Protein AF-A0A0J5GKK1-F1 (afdb_monomer_lite)

pLDDT: mean 92.72, std 4.11, range [76.69, 98.0]

Radius of gyration: 16.58 Å; chains: 1; bounding box: 37×19×46 Å

Structure (mmCIF, N/CA/C/O backbone):
data_A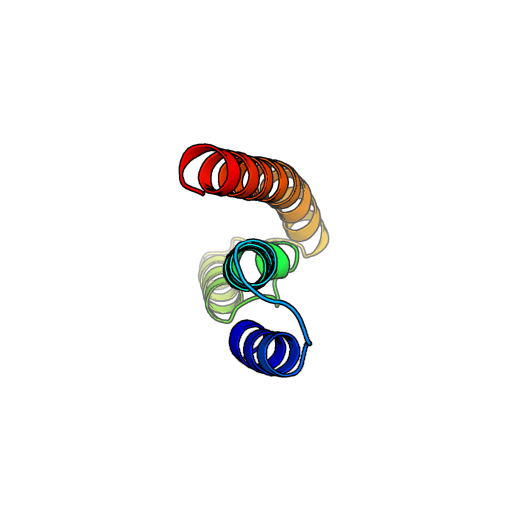F-A0A0J5GKK1-F1
#
_entry.id   AF-A0A0J5GKK1-F1
#
loop_
_atom_site.group_PDB
_atom_site.id
_atom_site.type_symbol
_atom_site.label_atom_id
_atom_site.label_alt_id
_atom_site.label_comp_id
_atom_site.label_asym_id
_atom_site.label_entity_id
_atom_site.label_seq_id
_atom_site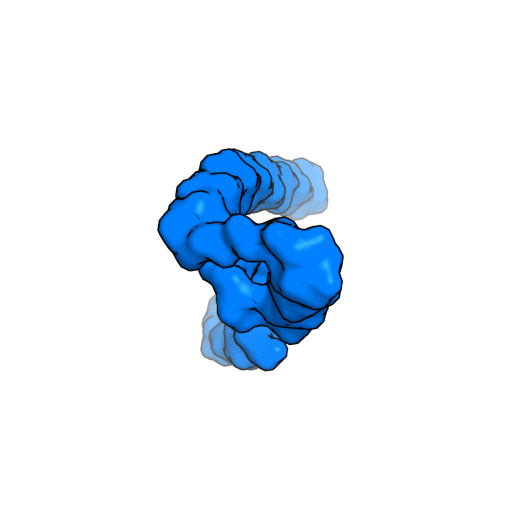.pdbx_PDB_ins_code
_atom_site.Cartn_x
_atom_site.Cartn_y
_atom_site.Cartn_z
_atom_site.occupancy
_atom_site.B_iso_or_equiv
_atom_site.auth_seq_id
_atom_site.auth_comp_id
_atom_site.auth_asym_id
_atom_site.auth_atom_id
_atom_site.pdbx_PDB_model_num
ATOM 1 N N . PRO A 1 1 ? 11.196 1.184 6.063 1.00 81.25 1 PRO A N 1
ATOM 2 C CA . PRO A 1 1 ? 12.131 0.029 5.980 1.00 81.25 1 PRO A CA 1
ATOM 3 C C . PRO A 1 1 ? 11.945 -0.829 4.722 1.00 81.25 1 PRO A C 1
ATOM 5 O O . PRO A 1 1 ? 12.922 -1.049 4.021 1.00 81.25 1 PRO A O 1
ATOM 8 N N . ALA A 1 2 ? 10.712 -1.260 4.411 1.00 87.75 2 ALA A N 1
ATOM 9 C CA . ALA A 1 2 ? 10.423 -2.133 3.264 1.00 87.75 2 ALA A CA 1
ATOM 10 C C . ALA A 1 2 ? 10.955 -1.589 1.923 1.00 87.75 2 ALA A C 1
ATOM 12 O O . ALA A 1 2 ? 11.671 -2.304 1.231 1.00 87.75 2 ALA A O 1
ATOM 13 N N . VAL A 1 3 ? 10.721 -0.299 1.625 1.00 92.00 3 VAL A N 1
ATOM 14 C CA . VAL A 1 3 ? 11.248 0.365 0.413 1.00 92.00 3 VAL A CA 1
ATOM 15 C C . VAL A 1 3 ? 12.758 0.176 0.278 1.00 92.00 3 VAL A C 1
ATOM 17 O O . VAL A 1 3 ? 13.223 -0.217 -0.784 1.00 92.00 3 VAL A O 1
ATOM 20 N N . MET A 1 4 ? 13.518 0.443 1.349 1.00 92.75 4 MET A N 1
ATOM 21 C CA . MET A 1 4 ? 14.983 0.364 1.335 1.00 92.75 4 MET A CA 1
ATOM 22 C C . MET A 1 4 ? 15.479 -1.073 1.171 1.00 92.75 4 MET A C 1
ATOM 24 O O . MET A 1 4 ? 16.392 -1.303 0.390 1.00 92.75 4 MET A O 1
ATOM 28 N N . ILE A 1 5 ? 14.869 -2.036 1.870 1.00 93.62 5 ILE A N 1
ATOM 29 C CA . ILE A 1 5 ? 15.238 -3.457 1.761 1.00 93.62 5 ILE A CA 1
ATOM 30 C C . ILE A 1 5 ? 15.024 -3.943 0.325 1.00 93.62 5 ILE A C 1
ATOM 32 O O . ILE A 1 5 ? 15.916 -4.541 -0.268 1.00 93.62 5 ILE A O 1
ATOM 36 N N . ASN A 1 6 ? 13.874 -3.618 -0.263 1.00 92.94 6 ASN A N 1
ATOM 37 C CA . ASN A 1 6 ? 13.581 -3.980 -1.643 1.00 92.94 6 ASN A CA 1
ATOM 38 C C . ASN A 1 6 ? 14.465 -3.224 -2.642 1.00 92.94 6 ASN A C 1
ATOM 40 O O . ASN A 1 6 ? 14.834 -3.790 -3.661 1.00 92.94 6 ASN A O 1
ATOM 44 N N . ALA A 1 7 ? 14.839 -1.972 -2.366 1.00 93.06 7 ALA A N 1
ATOM 45 C CA . ALA A 1 7 ? 15.756 -1.223 -3.223 1.00 93.06 7 ALA A CA 1
ATOM 46 C C . ALA A 1 7 ? 17.154 -1.863 -3.258 1.00 93.06 7 ALA A C 1
ATOM 48 O O . ALA A 1 7 ? 17.745 -1.952 -4.331 1.00 93.06 7 ALA A O 1
ATOM 49 N N . LEU A 1 8 ? 17.648 -2.357 -2.115 1.00 93.75 8 LEU A N 1
ATOM 50 C CA . LEU A 1 8 ? 18.887 -3.139 -2.049 1.00 93.75 8 LEU A CA 1
ATOM 51 C C . LEU A 1 8 ? 18.748 -4.456 -2.822 1.00 93.75 8 LEU A C 1
ATOM 53 O O . LEU A 1 8 ? 19.587 -4.758 -3.660 1.00 93.75 8 LEU A O 1
ATOM 57 N N . ALA A 1 9 ? 17.641 -5.179 -2.631 1.00 93.81 9 ALA A N 1
ATOM 58 C CA . ALA A 1 9 ? 17.380 -6.413 -3.371 1.00 93.81 9 ALA A CA 1
ATOM 59 C C . ALA A 1 9 ? 17.314 -6.189 -4.893 1.00 93.81 9 ALA A C 1
ATOM 61 O O . ALA A 1 9 ? 17.841 -6.995 -5.650 1.00 93.81 9 ALA A O 1
ATOM 62 N N . ILE A 1 10 ? 16.707 -5.087 -5.351 1.00 94.94 10 ILE A N 1
ATOM 63 C CA . ILE A 1 10 ? 16.676 -4.703 -6.771 1.00 94.94 10 ILE A CA 1
ATOM 64 C C . ILE A 1 10 ? 18.082 -4.345 -7.264 1.00 94.94 10 ILE A C 1
ATOM 66 O O . ILE A 1 10 ? 18.435 -4.701 -8.388 1.00 94.94 10 ILE A O 1
ATOM 70 N N . ALA A 1 11 ? 18.893 -3.667 -6.446 1.00 92.19 11 ALA A N 1
ATOM 71 C CA . ALA A 1 11 ? 20.269 -3.321 -6.798 1.00 92.19 11 ALA A CA 1
ATOM 72 C C . ALA A 1 11 ? 21.159 -4.557 -7.014 1.00 92.19 11 ALA A C 1
ATOM 74 O O . ALA A 1 11 ? 22.044 -4.497 -7.865 1.00 92.19 11 ALA A O 1
ATOM 75 N N . ASP A 1 12 ? 20.875 -5.659 -6.317 1.00 94.06 12 ASP A N 1
ATOM 76 C CA . ASP A 1 12 ? 21.569 -6.946 -6.470 1.00 94.06 12 ASP A CA 1
ATOM 77 C C . ASP A 1 12 ? 21.055 -7.787 -7.657 1.00 94.06 12 ASP A C 1
ATOM 79 O O . ASP A 1 12 ? 21.585 -8.862 -7.945 1.00 94.06 12 ASP A O 1
ATOM 83 N N . THR A 1 13 ? 20.028 -7.326 -8.382 1.00 92.81 13 THR A N 1
ATOM 84 C CA . THR A 1 13 ? 19.575 -7.997 -9.610 1.00 92.81 13 THR A CA 1
ATOM 85 C C . THR A 1 13 ? 20.410 -7.581 -10.822 1.00 92.81 13 THR A C 1
ATOM 87 O O . THR A 1 13 ? 20.798 -6.426 -10.965 1.00 92.81 13 THR A O 1
ATOM 90 N N . ASN A 1 14 ? 20.581 -8.488 -11.790 1.00 91.81 14 ASN A N 1
ATOM 91 C CA . ASN A 1 14 ? 21.189 -8.178 -13.094 1.00 91.81 14 ASN A CA 1
ATOM 92 C C . ASN A 1 14 ? 20.233 -7.426 -14.050 1.00 91.81 14 ASN A C 1
ATOM 94 O O . ASN A 1 14 ? 20.334 -7.565 -15.269 1.00 91.81 14 ASN A O 1
ATOM 98 N N . THR A 1 15 ? 19.263 -6.669 -13.525 1.00 91.75 15 THR A N 1
ATOM 99 C CA . THR A 1 15 ? 18.312 -5.910 -14.351 1.00 91.75 15 THR A CA 1
ATOM 100 C C . THR A 1 15 ? 18.900 -4.563 -14.763 1.00 91.75 15 THR A C 1
ATOM 102 O O . THR A 1 15 ? 19.551 -3.870 -13.979 1.00 91.75 15 THR A O 1
ATOM 105 N N . THR A 1 16 ? 18.682 -4.172 -16.019 1.00 90.50 16 THR A N 1
ATOM 106 C CA . THR A 1 16 ? 19.208 -2.927 -16.595 1.00 90.50 16 THR A CA 1
ATOM 107 C C . THR A 1 16 ? 18.123 -2.169 -17.360 1.00 90.50 16 THR A C 1
ATOM 109 O O . THR A 1 16 ? 17.068 -2.718 -17.691 1.00 90.50 16 THR A O 1
ATOM 112 N N . GLY A 1 17 ? 18.371 -0.878 -17.608 1.00 89.56 17 GLY A 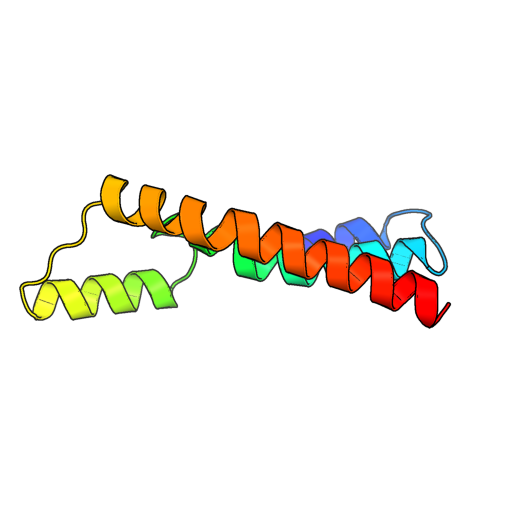N 1
ATOM 113 C CA . GLY A 1 17 ? 17.480 -0.008 -18.378 1.00 89.56 17 GLY A CA 1
ATOM 114 C C . GLY A 1 17 ? 16.064 0.077 -17.799 1.00 89.56 17 GLY A C 1
ATOM 115 O O . GLY A 1 17 ? 15.879 0.146 -16.584 1.00 89.56 17 GLY A O 1
ATOM 116 N N . VAL A 1 18 ? 15.065 0.030 -18.685 1.00 92.19 18 VAL A N 1
ATOM 117 C CA . VAL A 1 18 ? 13.634 0.198 -18.366 1.00 92.19 18 VAL A CA 1
ATOM 118 C C . VAL A 1 18 ? 13.152 -0.761 -17.274 1.00 92.19 18 VAL A C 1
ATOM 120 O O . VAL A 1 18 ? 12.359 -0.376 -16.419 1.00 92.19 18 VAL A O 1
ATOM 123 N N . MET A 1 19 ? 13.652 -2.002 -17.260 1.00 92.50 19 MET A N 1
ATOM 124 C CA . MET A 1 19 ? 13.241 -3.003 -16.271 1.00 92.50 19 MET A CA 1
ATOM 125 C C . MET A 1 19 ? 13.655 -2.602 -14.852 1.00 92.50 19 MET A C 1
ATOM 127 O O . MET A 1 19 ? 12.881 -2.767 -13.910 1.00 92.50 19 MET A O 1
ATOM 131 N N . ARG A 1 20 ? 14.859 -2.040 -14.688 1.00 93.75 20 ARG A N 1
ATOM 132 C CA . ARG A 1 20 ? 15.343 -1.597 -13.376 1.00 93.75 20 ARG A CA 1
ATOM 133 C C . ARG A 1 20 ? 14.534 -0.405 -12.863 1.00 93.75 20 ARG A C 1
ATOM 135 O O . ARG A 1 20 ? 14.128 -0.412 -11.704 1.00 93.75 20 ARG A O 1
ATOM 142 N N . GLU A 1 21 ? 14.248 0.566 -13.728 1.00 92.88 21 GLU A N 1
ATOM 143 C CA . GLU A 1 21 ? 13.391 1.715 -13.398 1.00 92.88 21 GLU A CA 1
ATOM 144 C C . GLU A 1 21 ? 11.978 1.265 -13.002 1.00 92.88 21 GLU A C 1
ATOM 146 O O . GLU A 1 21 ? 11.455 1.682 -11.966 1.00 92.88 21 GLU A O 1
ATOM 151 N N . ALA A 1 22 ? 11.389 0.333 -13.761 1.00 95.06 22 ALA A N 1
ATOM 152 C CA . ALA A 1 22 ? 10.090 -0.254 -13.438 1.00 95.06 22 ALA A CA 1
ATOM 153 C C . ALA A 1 22 ? 10.075 -0.879 -12.040 1.00 95.06 22 ALA A C 1
ATOM 155 O O . ALA A 1 22 ? 9.159 -0.614 -11.261 1.00 95.06 22 ALA A O 1
ATOM 156 N N . LEU A 1 23 ? 11.099 -1.664 -11.694 1.00 95.88 23 LEU A N 1
ATOM 157 C CA . LEU A 1 23 ? 11.208 -2.298 -10.380 1.00 95.88 23 LEU A CA 1
ATOM 158 C C . LEU A 1 23 ? 11.359 -1.273 -9.250 1.00 95.88 23 LEU A C 1
ATOM 160 O O . LEU A 1 23 ? 10.702 -1.410 -8.216 1.00 95.88 23 LEU A O 1
ATOM 164 N N . ILE A 1 24 ? 12.183 -0.238 -9.439 1.00 94.75 24 ILE A N 1
ATOM 165 C CA . ILE A 1 24 ? 12.393 0.815 -8.435 1.00 94.75 24 ILE A CA 1
ATOM 166 C C . ILE A 1 24 ? 11.080 1.557 -8.164 1.00 94.75 24 ILE A C 1
ATOM 168 O O . ILE A 1 24 ? 10.656 1.651 -7.008 1.00 94.75 24 ILE A O 1
ATOM 172 N N . TYR A 1 25 ? 10.402 2.043 -9.205 1.00 95.50 25 TYR A N 1
ATOM 173 C CA . TYR A 1 25 ? 9.166 2.808 -9.034 1.00 95.50 25 TYR A CA 1
ATOM 174 C C . TYR A 1 25 ? 7.998 1.943 -8.551 1.00 95.50 25 TYR A C 1
ATOM 176 O O . TYR A 1 25 ? 7.254 2.365 -7.661 1.00 95.50 25 TYR A O 1
ATOM 184 N N . ALA A 1 26 ? 7.86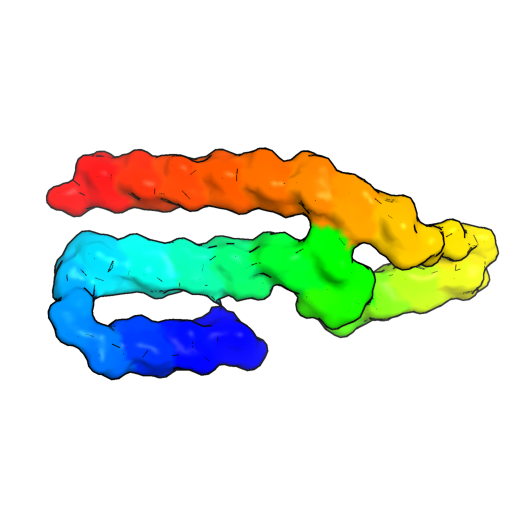8 0.709 -9.044 1.00 96.38 26 ALA A N 1
ATOM 185 C CA . ALA A 1 26 ? 6.856 -0.223 -8.552 1.00 96.38 26 ALA A CA 1
ATOM 186 C C . ALA A 1 26 ? 7.066 -0.562 -7.067 1.00 96.38 26 ALA A C 1
ATOM 188 O O . ALA A 1 26 ? 6.093 -0.647 -6.314 1.00 96.38 26 ALA A O 1
ATOM 189 N N . ASN A 1 27 ? 8.318 -0.691 -6.613 1.00 96.62 27 ASN A N 1
ATOM 190 C CA . ASN A 1 27 ? 8.634 -0.900 -5.201 1.00 96.62 27 ASN A CA 1
ATOM 191 C C . ASN A 1 27 ? 8.191 0.282 -4.324 1.00 96.62 27 ASN A C 1
ATOM 193 O O . ASN A 1 27 ? 7.628 0.068 -3.247 1.00 96.62 27 ASN A O 1
ATOM 197 N N . VAL A 1 28 ? 8.403 1.520 -4.782 1.00 95.75 28 VAL A N 1
ATOM 198 C CA . VAL A 1 28 ? 7.941 2.721 -4.065 1.00 95.75 28 VAL A CA 1
ATOM 199 C C . VAL A 1 28 ? 6.414 2.726 -3.949 1.00 95.75 28 VAL A C 1
ATOM 201 O O . VAL A 1 28 ? 5.894 2.872 -2.842 1.00 95.75 28 VAL A O 1
ATOM 204 N N . ILE A 1 29 ? 5.696 2.486 -5.053 1.00 96.38 29 ILE A N 1
ATOM 205 C CA . ILE A 1 29 ? 4.222 2.434 -5.075 1.00 96.38 29 ILE A CA 1
ATOM 206 C C . ILE A 1 29 ? 3.700 1.340 -4.132 1.00 96.38 29 ILE A C 1
ATOM 208 O O . ILE A 1 29 ? 2.861 1.596 -3.263 1.00 96.38 29 ILE A O 1
ATOM 212 N N . GLY A 1 30 ? 4.207 0.114 -4.281 1.00 94.50 30 GLY A N 1
ATOM 213 C CA . GLY A 1 30 ? 3.748 -1.039 -3.508 1.00 94.50 30 GLY A CA 1
ATOM 214 C C . GLY A 1 30 ? 4.019 -0.893 -2.011 1.00 94.50 30 GLY A C 1
ATOM 215 O O . GLY A 1 30 ? 3.165 -1.233 -1.191 1.00 94.50 30 GLY A O 1
ATOM 216 N N . SER A 1 31 ? 5.172 -0.334 -1.645 1.00 93.25 31 SER A N 1
ATOM 217 C CA . SER A 1 31 ? 5.552 -0.150 -0.244 1.00 93.25 31 SER A CA 1
ATOM 218 C C . SER A 1 31 ? 4.743 0.927 0.483 1.00 93.25 31 SER A C 1
ATOM 220 O O . SER A 1 31 ? 4.636 0.850 1.705 1.00 93.25 31 SER A O 1
ATOM 222 N N . ASP A 1 32 ? 4.176 1.915 -0.221 1.00 91.31 32 ASP A N 1
ATOM 223 C CA . ASP A 1 32 ? 3.298 2.925 0.395 1.00 91.31 32 ASP A CA 1
ATOM 224 C C . ASP A 1 32 ? 1.833 2.467 0.455 1.00 91.31 32 ASP A C 1
ATOM 226 O O . ASP A 1 32 ? 1.146 2.647 1.465 1.00 91.31 32 ASP A O 1
ATOM 230 N N . LEU A 1 33 ? 1.338 1.849 -0.622 1.00 92.62 33 LEU A N 1
ATOM 231 C CA . LEU A 1 33 ? -0.070 1.460 -0.731 1.00 92.62 33 LEU A CA 1
ATOM 232 C C . LEU A 1 33 ? -0.379 0.129 -0.037 1.00 92.62 33 LEU A C 1
ATOM 234 O O . LEU A 1 33 ? -1.429 -0.000 0.596 1.00 92.62 33 LEU A O 1
ATOM 238 N N . GLY A 1 34 ? 0.528 -0.845 -0.121 1.00 88.44 34 GLY A N 1
ATOM 239 C CA . GLY A 1 34 ? 0.345 -2.193 0.424 1.00 88.44 34 GLY A CA 1
ATOM 240 C C . GLY A 1 34 ? 0.029 -2.220 1.925 1.00 88.44 34 GLY A C 1
ATOM 241 O O . GLY A 1 34 ? -0.962 -2.842 2.319 1.00 88.44 34 GLY A O 1
ATOM 242 N N . PRO A 1 35 ? 0.781 -1.504 2.785 1.00 88.12 35 PRO A N 1
ATOM 243 C CA . PRO A 1 35 ? 0.532 -1.521 4.224 1.00 88.12 35 PRO A CA 1
ATOM 244 C C . PRO A 1 35 ? -0.848 -0.978 4.623 1.00 88.12 35 PRO A C 1
ATOM 246 O O . PRO A 1 35 ? -1.389 -1.401 5.645 1.00 88.12 35 PRO A O 1
ATOM 249 N N . LYS A 1 36 ? -1.470 -0.109 3.809 1.00 88.06 36 LYS A N 1
ATOM 250 C CA . LYS A 1 36 ? -2.775 0.514 4.113 1.00 88.06 36 LYS A CA 1
ATOM 251 C C . LYS A 1 36 ? -3.930 -0.489 4.200 1.00 88.06 36 LYS A C 1
ATOM 253 O O . LYS A 1 36 ? -4.955 -0.145 4.781 1.00 88.06 36 LYS A O 1
ATOM 258 N N . ILE A 1 37 ? -3.757 -1.716 3.698 1.00 90.44 37 ILE A N 1
ATOM 259 C CA . ILE A 1 37 ? -4.744 -2.805 3.809 1.00 90.44 37 ILE A CA 1
ATOM 260 C C . ILE A 1 37 ? -4.977 -3.201 5.273 1.00 90.44 37 ILE A C 1
ATOM 262 O O . ILE A 1 37 ? -6.085 -3.585 5.646 1.00 90.44 37 ILE A O 1
ATOM 266 N N . THR A 1 38 ? -3.954 -3.090 6.123 1.00 91.00 38 THR A N 1
ATOM 267 C CA . THR A 1 38 ? -4.042 -3.480 7.534 1.00 91.00 38 THR A CA 1
ATOM 268 C C . THR A 1 38 ? -3.855 -2.273 8.452 1.00 91.00 38 THR A C 1
ATOM 270 O O . THR A 1 38 ? -3.120 -1.342 8.121 1.00 91.00 38 THR A O 1
ATOM 273 N N . PRO A 1 39 ? -4.477 -2.268 9.640 1.00 79.88 39 PRO A N 1
ATOM 274 C CA . PRO A 1 39 ? -4.373 -1.135 10.556 1.00 79.88 39 PRO A CA 1
ATOM 275 C C . PRO A 1 39 ? -2.973 -0.973 11.178 1.00 79.88 39 PRO A C 1
ATOM 277 O O . PRO A 1 39 ? -2.666 0.086 11.715 1.00 79.88 39 PRO A O 1
ATOM 280 N N . ILE A 1 40 ? -2.114 -1.997 11.088 1.00 85.25 40 ILE A N 1
ATOM 281 C CA . ILE A 1 40 ? -0.736 -2.000 11.616 1.00 85.25 40 ILE A CA 1
ATOM 282 C C . ILE A 1 40 ? 0.259 -1.445 10.579 1.00 85.25 40 ILE A C 1
ATOM 284 O O . ILE A 1 40 ? 1.420 -1.202 10.894 1.00 85.25 40 ILE A O 1
ATOM 288 N N . GLY A 1 41 ? -0.182 -1.205 9.340 1.00 76.69 41 GLY A N 1
ATOM 289 C CA . GLY A 1 41 ? 0.712 -0.903 8.224 1.00 76.69 41 GLY A CA 1
ATOM 290 C C . GLY A 1 41 ? 1.554 0.366 8.363 1.00 76.69 41 GLY A C 1
ATOM 291 O O . GLY A 1 41 ? 2.602 0.474 7.734 1.00 76.69 41 GLY A O 1
ATOM 292 N N . SER A 1 42 ? 1.132 1.327 9.184 1.00 83.19 42 SER A N 1
ATOM 293 C CA . SER A 1 42 ? 1.908 2.534 9.461 1.00 83.19 42 SER A CA 1
ATOM 294 C C . SER A 1 42 ? 1.610 3.074 10.855 1.00 83.19 42 SER A C 1
ATOM 296 O O . SER A 1 42 ? 0.475 3.010 11.335 1.00 83.19 42 SER A O 1
ATOM 298 N N . LEU A 1 43 ? 2.621 3.685 11.480 1.00 87.88 43 LEU A N 1
ATOM 299 C CA . LEU A 1 43 ? 2.468 4.410 12.743 1.00 87.88 43 LEU A CA 1
ATOM 300 C C . LEU A 1 43 ? 1.399 5.504 12.643 1.00 87.88 43 LEU A C 1
ATOM 302 O O . LEU A 1 43 ? 0.670 5.725 13.606 1.00 87.88 43 LEU A O 1
ATOM 306 N N . ALA A 1 44 ? 1.259 6.144 11.476 1.00 89.06 44 ALA A N 1
ATOM 307 C CA . ALA A 1 44 ? 0.239 7.163 11.242 1.00 89.06 44 ALA A CA 1
ATOM 308 C C . ALA A 1 44 ? -1.183 6.592 11.373 1.00 89.06 44 ALA A C 1
ATOM 310 O O . ALA A 1 44 ? -2.036 7.197 12.022 1.00 89.06 44 ALA A O 1
ATOM 311 N N . THR A 1 45 ? -1.424 5.397 10.823 1.00 90.81 45 THR A N 1
ATOM 312 C CA . THR A 1 45 ? -2.710 4.698 10.940 1.00 90.81 45 THR A CA 1
ATOM 313 C C . THR A 1 45 ? -3.014 4.353 12.393 1.00 90.81 45 THR A C 1
ATOM 315 O O . THR A 1 45 ? -4.115 4.623 12.868 1.00 90.81 45 THR A O 1
ATOM 318 N N . LEU A 1 46 ? -2.035 3.817 13.128 1.00 91.00 46 LEU A N 1
ATOM 319 C CA . LEU A 1 46 ? -2.197 3.485 14.547 1.00 91.00 46 LEU A CA 1
ATOM 320 C C . LEU A 1 46 ? -2.478 4.728 15.401 1.00 91.00 46 LEU A C 1
ATOM 322 O O . LEU A 1 46 ? -3.382 4.703 16.238 1.00 91.00 46 LEU A O 1
ATOM 326 N N . LEU A 1 47 ? -1.761 5.829 15.157 1.00 93.19 47 LEU A N 1
ATOM 327 C CA . LEU A 1 47 ? -2.013 7.126 15.791 1.00 93.19 47 LEU A CA 1
ATOM 328 C C . LEU A 1 47 ? -3.430 7.619 15.502 1.00 93.19 47 LEU A C 1
ATOM 330 O O . LEU A 1 47 ? -4.131 8.037 16.422 1.00 93.19 47 LEU A O 1
ATOM 334 N N . TRP A 1 48 ? -3.884 7.528 14.254 1.00 92.25 48 TRP A N 1
ATOM 335 C CA . TRP A 1 48 ? -5.226 7.962 13.884 1.00 92.25 48 TRP A CA 1
ATOM 336 C C . TRP A 1 48 ? -6.317 7.106 14.534 1.00 92.25 48 TRP A C 1
ATOM 338 O O . TRP A 1 48 ? -7.257 7.646 15.117 1.00 92.25 48 TRP A O 1
ATOM 348 N N . LEU A 1 49 ? -6.167 5.779 14.522 1.00 93.00 49 LEU A N 1
ATOM 349 C CA . LEU A 1 49 ? -7.085 4.862 15.203 1.00 93.00 49 LEU A CA 1
ATOM 350 C C . LEU A 1 49 ? -7.119 5.116 16.717 1.00 93.00 49 LEU A C 1
ATOM 352 O O . LEU A 1 49 ? -8.190 5.084 17.325 1.00 93.00 49 LEU A O 1
ATOM 356 N N . HIS A 1 50 ? -5.974 5.443 17.320 1.00 91.88 50 HIS A N 1
ATOM 357 C CA . HIS A 1 50 ? -5.896 5.845 18.721 1.00 91.88 50 HIS A CA 1
ATOM 358 C C . HIS A 1 50 ? -6.637 7.167 18.990 1.00 91.88 50 HIS A C 1
ATOM 360 O O . HIS A 1 50 ? -7.408 7.260 19.949 1.00 91.88 50 HIS A O 1
ATOM 366 N N . VAL A 1 51 ? -6.458 8.181 18.136 1.00 95.31 51 VAL A N 1
ATOM 367 C CA . VAL A 1 51 ? -7.163 9.474 18.235 1.00 95.31 51 VAL A CA 1
ATOM 368 C C . VAL A 1 51 ? -8.676 9.296 18.077 1.00 95.31 51 VAL A C 1
ATOM 370 O O . VAL A 1 51 ? -9.439 9.866 18.859 1.00 95.31 51 VAL A O 1
ATOM 373 N N . LEU A 1 52 ? -9.126 8.478 17.123 1.00 94.69 52 LEU A N 1
ATOM 374 C CA . LEU A 1 52 ? -10.545 8.160 16.932 1.00 94.69 52 LEU A CA 1
ATOM 375 C C . LEU A 1 52 ? -11.130 7.435 18.146 1.00 94.69 52 LEU A C 1
ATOM 377 O O . LEU A 1 52 ? -12.201 7.812 18.627 1.00 94.69 52 LEU A O 1
ATOM 381 N N . SER A 1 53 ? -10.389 6.476 18.705 1.00 94.06 53 SER A N 1
ATOM 382 C CA . SER A 1 53 ? -10.809 5.772 19.915 1.00 94.06 53 SER A CA 1
ATOM 383 C C . SE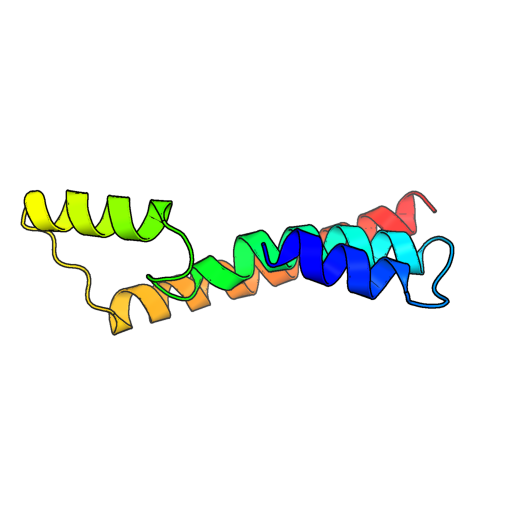R A 1 53 ? -10.971 6.721 21.106 1.00 94.06 53 SER A C 1
ATOM 385 O O . SER A 1 53 ? -11.908 6.545 21.885 1.00 94.06 53 SER A O 1
ATOM 387 N N . LYS A 1 54 ? -10.110 7.741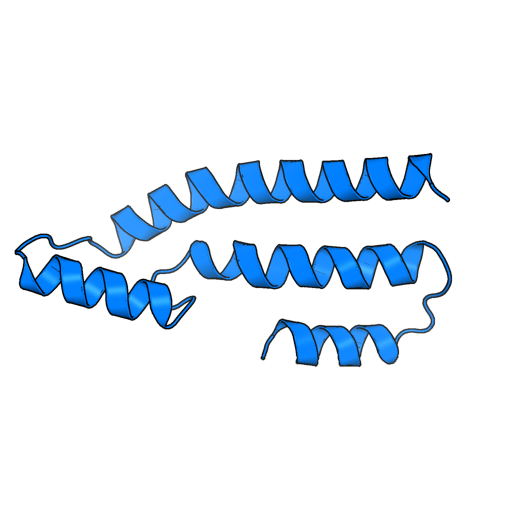 21.251 1.00 95.81 54 LYS A N 1
ATOM 388 C CA . LYS A 1 54 ? -10.253 8.782 22.290 1.00 95.81 54 LYS A CA 1
ATOM 389 C C . LYS A 1 54 ? -11.502 9.650 22.106 1.00 95.81 54 LYS A C 1
ATOM 391 O O . LYS A 1 54 ? -12.011 10.183 23.084 1.00 95.81 54 LYS A O 1
ATOM 396 N N . LYS A 1 55 ? -12.017 9.761 20.878 1.00 95.88 55 LYS A N 1
ATOM 397 C CA . LYS A 1 55 ? -13.273 10.457 20.548 1.00 95.88 55 LYS A CA 1
ATOM 398 C C . LYS A 1 55 ? -14.508 9.544 20.597 1.00 95.88 55 LYS A C 1
ATOM 400 O O . LYS A 1 55 ? -15.573 9.944 20.145 1.00 95.88 55 LYS A O 1
ATOM 405 N N . GLY A 1 56 ? -14.374 8.315 21.103 1.00 94.38 56 GLY A N 1
ATOM 406 C CA . GLY A 1 56 ? -15.469 7.342 21.185 1.00 94.38 56 GLY A CA 1
ATOM 407 C C . GLY A 1 56 ? -15.776 6.603 19.877 1.00 94.38 56 GLY A C 1
ATOM 408 O O . GLY A 1 56 ? -16.665 5.755 19.859 1.00 94.38 56 GLY A O 1
ATOM 409 N N . ILE A 1 57 ? -15.031 6.859 18.796 1.00 95.50 57 ILE A N 1
ATOM 410 C CA . ILE A 1 57 ? -15.207 6.188 17.503 1.00 95.50 57 ILE A CA 1
ATOM 411 C C . ILE A 1 57 ? -14.283 4.970 17.458 1.00 95.50 57 ILE A C 1
ATOM 413 O O . ILE A 1 57 ? -13.066 5.099 17.327 1.00 95.50 57 ILE A O 1
ATOM 417 N N . LYS A 1 58 ? -14.859 3.770 17.551 1.00 90.94 58 LYS A N 1
ATOM 418 C CA . LYS A 1 58 ? -14.108 2.513 17.450 1.00 90.94 58 LYS A CA 1
ATOM 419 C C . LYS A 1 58 ? -14.267 1.916 16.059 1.00 90.94 58 LYS A C 1
ATOM 421 O O . LYS A 1 58 ? -15.367 1.557 15.654 1.00 90.94 58 LYS A O 1
ATOM 426 N N . ILE A 1 59 ? -13.153 1.774 15.350 1.00 92.56 59 ILE A N 1
ATOM 427 C CA . ILE A 1 59 ? -13.098 1.062 14.074 1.00 92.56 59 ILE A CA 1
ATOM 428 C C . ILE A 1 59 ? -12.663 -0.379 14.346 1.00 92.56 59 ILE A C 1
ATOM 430 O O . ILE A 1 59 ? -11.611 -0.609 14.942 1.00 92.56 59 ILE A O 1
ATOM 434 N N . SER A 1 60 ? -13.467 -1.354 13.918 1.00 91.94 60 SER A N 1
ATOM 435 C CA . SER A 1 60 ? -13.104 -2.768 14.032 1.00 91.94 60 SER A CA 1
ATOM 436 C C . SER A 1 60 ? -12.054 -3.157 12.988 1.00 91.94 60 SER A C 1
ATOM 438 O O . SER A 1 60 ? -11.995 -2.599 11.889 1.00 91.94 60 SER A O 1
ATOM 440 N N . TRP A 1 61 ? -11.244 -4.162 13.318 1.00 90.81 61 TRP A N 1
ATOM 441 C CA . TRP A 1 61 ? -10.180 -4.663 12.444 1.00 90.81 61 TRP A CA 1
ATOM 442 C C . TRP A 1 61 ? -10.726 -5.136 11.086 1.00 90.81 61 TRP A C 1
ATOM 444 O O . TRP A 1 61 ? -10.187 -4.788 10.039 1.00 90.81 61 TRP A O 1
ATOM 454 N N . GLY A 1 62 ? -11.856 -5.855 11.098 1.00 92.50 62 GLY A N 1
ATOM 455 C CA . GLY A 1 62 ? -12.517 -6.344 9.885 1.00 92.50 62 GLY A CA 1
ATOM 456 C C . GLY A 1 62 ? -13.108 -5.231 9.014 1.00 92.50 62 GLY A C 1
ATOM 457 O O . GLY A 1 62 ? -13.005 -5.299 7.790 1.00 92.50 62 GLY A O 1
ATOM 458 N N . TYR A 1 63 ? -13.676 -4.179 9.620 1.00 93.62 63 TYR A N 1
ATOM 459 C CA . TYR A 1 63 ? -14.155 -3.020 8.861 1.00 93.62 63 TYR A CA 1
ATOM 460 C C . TYR A 1 63 ? -12.996 -2.306 8.163 1.00 93.62 63 TYR A C 1
ATOM 462 O O . TYR A 1 63 ? -13.070 -2.052 6.961 1.00 93.62 63 TYR A O 1
ATOM 470 N N . TYR A 1 64 ? -11.908 -2.041 8.897 1.00 94.00 64 TYR A N 1
ATOM 471 C CA . TYR A 1 64 ? -10.718 -1.404 8.335 1.00 94.00 64 TYR A CA 1
ATOM 472 C C . TYR A 1 64 ? -10.151 -2.223 7.174 1.00 94.00 64 TYR A C 1
ATOM 474 O O . TYR A 1 64 ? -9.916 -1.676 6.104 1.00 94.00 64 TYR A O 1
ATOM 482 N N . PHE A 1 65 ? -9.992 -3.535 7.357 1.00 93.31 65 PHE A N 1
ATOM 483 C CA . PHE A 1 65 ? -9.460 -4.423 6.327 1.00 93.31 65 PHE A CA 1
ATOM 484 C C . PHE A 1 65 ? -10.321 -4.434 5.057 1.00 93.31 65 PHE A C 1
ATOM 486 O O . PHE A 1 65 ? -9.795 -4.327 3.949 1.00 93.31 65 PHE A O 1
ATOM 493 N N . LYS A 1 66 ? -11.652 -4.490 5.203 1.00 95.06 66 LYS A N 1
ATOM 494 C CA . LYS A 1 66 ? -12.585 -4.438 4.069 1.00 95.06 66 LYS A CA 1
ATOM 495 C C . LYS A 1 66 ? -12.439 -3.135 3.281 1.00 95.06 66 LYS A C 1
ATOM 497 O O . LYS A 1 66 ? -12.325 -3.174 2.059 1.00 95.06 66 LYS A O 1
ATOM 502 N N . VAL A 1 67 ? -12.423 -1.995 3.973 1.00 94.62 67 VAL A N 1
ATOM 503 C CA . VAL A 1 67 ? -12.224 -0.678 3.344 1.00 94.62 67 VAL A CA 1
ATOM 504 C C . VAL A 1 67 ? -10.836 -0.589 2.704 1.00 94.62 67 VAL A C 1
ATOM 506 O O . VAL A 1 67 ? -10.713 -0.128 1.572 1.00 94.62 67 VAL A O 1
ATOM 509 N N . GLY A 1 68 ? -9.811 -1.093 3.391 1.00 93.38 68 GLY A N 1
ATOM 510 C CA . GLY A 1 68 ? -8.434 -1.153 2.915 1.00 93.38 68 GLY A CA 1
ATOM 511 C C . GLY A 1 68 ? -8.310 -1.906 1.594 1.00 93.38 68 GLY A C 1
ATOM 512 O O . GLY A 1 68 ? -7.743 -1.369 0.655 1.00 93.38 68 GLY A O 1
ATOM 513 N N . ILE A 1 69 ? -8.900 -3.098 1.463 1.00 95.00 69 ILE A N 1
ATOM 514 C CA . ILE A 1 69 ? -8.899 -3.841 0.189 1.00 95.00 69 ILE A CA 1
ATOM 515 C C . ILE A 1 69 ? -9.630 -3.068 -0.911 1.00 95.00 69 ILE A C 1
ATOM 517 O O . ILE A 1 69 ? -9.092 -2.918 -2.009 1.00 95.00 69 ILE A O 1
ATOM 521 N N . ILE A 1 70 ? -10.838 -2.573 -0.618 1.00 96.62 70 ILE A N 1
ATOM 522 C CA . ILE A 1 70 ? -11.682 -1.874 -1.600 1.00 96.62 70 ILE A CA 1
ATOM 523 C C . ILE A 1 70 ? -10.976 -0.633 -2.158 1.00 96.62 70 ILE A C 1
ATOM 525 O O . ILE A 1 70 ? -11.143 -0.323 -3.332 1.00 96.62 70 ILE A O 1
ATOM 529 N N . LEU A 1 71 ? -10.180 0.065 -1.345 1.00 94.75 71 LEU A N 1
ATOM 530 C CA . LEU A 1 71 ? -9.444 1.253 -1.778 1.00 94.75 71 LEU A CA 1
ATOM 531 C C . LEU A 1 71 ? -8.069 0.915 -2.364 1.00 94.75 71 LEU A C 1
ATOM 533 O O . LEU A 1 71 ? -7.707 1.431 -3.424 1.00 94.75 71 LEU A O 1
ATOM 537 N N . THR A 1 72 ? -7.291 0.060 -1.698 1.00 94.88 72 THR A N 1
ATOM 538 C CA . THR A 1 72 ? -5.906 -0.221 -2.088 1.00 94.88 72 THR A CA 1
ATOM 539 C C . THR A 1 72 ? -5.833 -0.984 -3.402 1.00 94.88 72 THR A C 1
ATOM 541 O O . THR A 1 72 ? -5.004 -0.623 -4.227 1.00 94.88 72 THR A O 1
ATOM 544 N N . VAL A 1 73 ? -6.676 -1.996 -3.644 1.00 95.38 73 VAL A N 1
ATOM 545 C CA . VAL A 1 73 ? -6.558 -2.825 -4.860 1.00 95.38 73 VAL A CA 1
ATOM 546 C C . VAL A 1 73 ? -6.789 -2.009 -6.142 1.00 95.38 73 VAL A C 1
ATOM 548 O O . VAL A 1 73 ? -5.909 -2.036 -7.005 1.00 95.38 73 VAL A O 1
ATOM 551 N N . PRO A 1 74 ? -7.878 -1.223 -6.282 1.00 96.75 74 PRO A N 1
ATOM 552 C CA . PRO A 1 74 ? -8.076 -0.399 -7.474 1.00 96.75 74 PRO A CA 1
ATOM 553 C C . PRO A 1 74 ? -7.001 0.680 -7.621 1.00 96.75 74 PRO A C 1
ATOM 555 O O . PRO A 1 74 ? -6.493 0.896 -8.717 1.00 96.75 74 PRO A O 1
ATOM 558 N N . THR A 1 75 ? -6.606 1.326 -6.519 1.00 96.75 75 THR A N 1
ATOM 559 C CA . THR A 1 75 ? -5.582 2.384 -6.547 1.00 96.75 75 THR A CA 1
ATOM 560 C C . THR A 1 75 ? -4.219 1.830 -6.956 1.00 96.75 75 THR A C 1
ATOM 562 O O . THR A 1 75 ? -3.534 2.417 -7.793 1.00 96.75 75 THR A O 1
ATOM 565 N N . LEU A 1 76 ? -3.826 0.681 -6.404 1.00 96.38 76 LEU A N 1
ATOM 566 C CA . LEU A 1 76 ? -2.577 0.006 -6.744 1.00 96.38 76 LEU A CA 1
ATOM 567 C C . LEU A 1 76 ? -2.578 -0.422 -8.213 1.00 96.38 76 LEU A C 1
ATOM 569 O O . LEU A 1 76 ? -1.601 -0.195 -8.916 1.00 96.38 76 LEU A O 1
ATOM 573 N N . PHE A 1 77 ? -3.690 -0.975 -8.697 1.00 97.31 77 PHE A N 1
ATOM 574 C CA . PHE A 1 77 ? -3.820 -1.351 -10.100 1.00 97.31 77 PHE A CA 1
ATOM 575 C C . PHE A 1 77 ? -3.670 -0.140 -11.030 1.00 97.31 77 PHE A C 1
ATOM 577 O O . PHE A 1 77 ? -2.837 -0.160 -11.932 1.00 97.31 77 PHE A O 1
ATOM 584 N N . ILE A 1 78 ? -4.416 0.941 -10.779 1.00 98.00 78 ILE A N 1
ATOM 585 C CA . ILE A 1 78 ? -4.371 2.154 -11.610 1.00 98.00 78 ILE A CA 1
ATOM 586 C C . ILE A 1 78 ? -2.973 2.781 -11.597 1.00 98.00 78 ILE A C 1
ATOM 588 O O . ILE A 1 78 ? -2.475 3.183 -12.644 1.00 98.00 78 ILE A O 1
ATOM 592 N N . THR A 1 79 ? -2.318 2.849 -10.438 1.00 97.31 79 THR A N 1
ATOM 593 C CA . THR A 1 79 ? -0.978 3.448 -10.329 1.00 97.31 79 THR A CA 1
ATOM 594 C C . THR A 1 79 ? 0.099 2.603 -11.010 1.00 97.31 79 THR A C 1
ATOM 596 O O . THR A 1 79 ? 0.969 3.167 -11.670 1.00 97.31 79 THR A O 1
ATOM 599 N N . LEU A 1 80 ? 0.024 1.270 -10.940 1.00 97.06 80 LEU A N 1
ATOM 600 C CA . LEU A 1 80 ? 0.941 0.383 -11.667 1.00 97.06 80 LEU A CA 1
ATOM 601 C C . LEU A 1 80 ? 0.710 0.415 -13.183 1.00 97.06 80 LEU A C 1
ATOM 603 O O . LEU A 1 80 ? 1.677 0.439 -13.941 1.00 97.06 80 LEU A O 1
ATOM 607 N N . VAL A 1 81 ? -0.546 0.472 -13.638 1.00 97.69 81 VAL A N 1
ATOM 608 C CA . VAL A 1 81 ? -0.863 0.682 -15.062 1.00 97.69 81 VAL A CA 1
ATOM 609 C C . VAL A 1 81 ? -0.354 2.046 -15.527 1.00 97.69 81 VAL A C 1
ATOM 611 O O . VAL A 1 81 ? 0.247 2.144 -16.592 1.00 97.69 81 VAL A O 1
ATOM 614 N N . GLY A 1 82 ? -0.532 3.089 -14.715 1.00 97.25 82 GLY A N 1
ATOM 615 C CA . GLY A 1 82 ? 0.012 4.418 -14.986 1.00 97.25 82 GLY A CA 1
ATOM 616 C C . GLY A 1 82 ? 1.536 4.406 -15.119 1.00 97.25 82 GLY A C 1
ATOM 617 O O . GLY A 1 82 ? 2.060 4.977 -16.070 1.00 97.25 82 GLY A O 1
ATOM 618 N N . LEU A 1 83 ? 2.240 3.701 -14.227 1.00 96.62 83 LEU A N 1
ATOM 619 C CA . LEU A 1 83 ? 3.690 3.512 -14.317 1.00 96.62 83 LEU A CA 1
ATOM 620 C C . LEU A 1 83 ? 4.088 2.773 -15.601 1.00 96.62 83 LEU A C 1
ATOM 622 O O . LEU A 1 83 ? 5.022 3.193 -16.278 1.00 96.62 83 LEU A O 1
ATOM 626 N N . TYR A 1 84 ? 3.378 1.701 -15.954 1.00 95.69 84 TYR A N 1
ATOM 627 C CA . TYR A 1 84 ? 3.625 0.967 -17.195 1.00 95.69 84 TYR A CA 1
ATOM 628 C C . TYR A 1 84 ? 3.490 1.878 -18.421 1.00 95.69 84 TYR A C 1
ATOM 630 O O . TYR A 1 84 ? 4.406 1.946 -19.237 1.00 95.69 84 TYR A O 1
ATOM 638 N N . LEU A 1 85 ? 2.389 2.627 -18.520 1.00 96.50 85 LEU A N 1
ATOM 639 C CA . LEU A 1 85 ? 2.164 3.567 -19.620 1.00 96.50 85 LEU A CA 1
ATOM 640 C C . LEU A 1 85 ? 3.228 4.670 -19.654 1.00 96.50 85 LEU A C 1
ATOM 642 O O . LEU A 1 85 ? 3.723 5.003 -20.725 1.00 96.50 85 LEU A O 1
ATOM 646 N N . TRP A 1 86 ? 3.603 5.211 -18.494 1.00 95.56 86 TRP A N 1
ATOM 647 C CA . TRP A 1 86 ? 4.640 6.236 -18.377 1.00 95.56 86 TRP A CA 1
ATOM 648 C C . TRP A 1 86 ? 5.983 5.762 -18.930 1.00 95.56 86 TRP A C 1
ATOM 650 O O . TRP A 1 86 ? 6.599 6.461 -19.733 1.00 95.56 86 TRP A O 1
ATOM 660 N N . LEU A 1 87 ? 6.410 4.559 -18.540 1.00 93.69 87 LEU A N 1
ATOM 661 C CA . LEU A 1 87 ? 7.667 3.988 -19.012 1.00 93.69 87 LEU A CA 1
ATOM 662 C C . LEU A 1 87 ? 7.626 3.687 -20.510 1.00 93.69 87 LEU A C 1
ATOM 664 O O . LEU A 1 87 ? 8.603 3.971 -21.183 1.00 93.69 87 LEU A O 1
ATOM 668 N N . VAL A 1 88 ? 6.504 3.189 -21.037 1.00 92.69 88 VAL A N 1
ATOM 669 C CA . VAL A 1 88 ? 6.336 2.917 -22.479 1.00 92.69 88 VAL A CA 1
ATOM 670 C C . VAL A 1 88 ? 6.337 4.194 -23.330 1.00 92.69 88 VAL A C 1
ATOM 672 O O . VAL A 1 88 ? 6.696 4.149 -24.500 1.00 92.69 88 VAL A O 1
ATOM 675 N N . ILE A 1 89 ? 5.887 5.328 -22.786 1.00 92.75 89 ILE A N 1
ATOM 676 C CA . ILE A 1 89 ? 5.823 6.595 -23.533 1.00 92.75 89 ILE A CA 1
ATOM 677 C C . ILE A 1 89 ? 7.179 7.312 -23.552 1.00 92.75 89 ILE A C 1
ATOM 679 O O . ILE A 1 89 ? 7.494 7.994 -24.526 1.00 92.75 89 ILE A O 1
ATOM 683 N N . ILE A 1 90 ? 7.947 7.219 -22.466 1.00 89.81 90 ILE A N 1
ATOM 684 C CA . ILE A 1 90 ? 9.182 7.998 -22.287 1.00 89.81 90 ILE A CA 1
ATOM 685 C C . ILE A 1 90 ? 10.434 7.256 -22.750 1.00 89.81 90 ILE A C 1
ATOM 687 O O . ILE A 1 90 ? 11.386 7.917 -23.171 1.00 89.81 90 ILE A O 1
ATOM 691 N N . LEU A 1 91 ? 10.453 5.925 -22.642 1.00 76.81 91 LEU A N 1
ATOM 692 C CA . LEU A 1 91 ? 11.584 5.060 -23.000 1.00 76.81 91 LEU A CA 1
ATOM 693 C C . LEU A 1 91 ? 11.266 4.250 -24.256 1.00 76.81 91 LEU A C 1
ATOM 695 O O . LEU A 1 91 ? 12.201 4.094 -25.072 1.00 76.81 91 LEU A O 1
#

Secondary structure (DSSP, 8-state):
-HHHHHHHHHHTS---THHHHHHHHHHHHHHHHGGGGSTTS-HHHHHHHHHHHHTT-PPPHHHHHHHHHHHHHHHHHHHHHHHHHHHHHH-

Foldseek 3Di:
DQLVVQLVVLVPDPDDDLVSVLSNVLSVLCLVLVLQLFCVSDPVSVVVQVVCVVVVHHDDRVNSNVVSCVPSVVVSVVVSVVSVVVSVVPD

Sequence (91 aa):
PAVMINALAIADTNTTGVMREALIYANVIGSDLGPKITPIGSLATLLWLHVLSKKGIKISWGYYFKVGIILTVPTLFITLVGLYLWLVIIL